Protein AF-A0A679FFQ9-F1 (afdb_monomer)

Secondary structure (DSSP, 8-state):
-----------------------PPEEEE-TTEEEEEE---GGGTT-GGGSPEEESSSSTTSPEEEE--SEEEEESS--EETTEEEEEETTTTEEEEEEGGGEEE-----SS-PPPEE--EEEETTS-EEE-PPEEP---

Foldseek 3Di:
DDDDDDDDPDDPPPPPPPPDPDDWAFDFFDPQWFKWFQDQPPVCPVPPVSFFWKFADLDPPGDTPGGDDRIWTFGPPFDDDNQWTWTQDDFQRRIIITGPVRTHHQFDPDVVDDQTWTFTFTQIPVRTIDTHDTDRDDDD

Structure (mmCIF, N/CA/C/O backbone):
data_AF-A0A679FFQ9-F1
#
_entry.id   AF-A0A679FFQ9-F1
#
loop_
_atom_site.group_PDB
_atom_site.id
_atom_site.type_symbol
_atom_site.label_atom_id
_atom_site.label_alt_id
_atom_site.label_comp_id
_atom_site.label_asym_id
_atom_site.label_entity_id
_atom_site.label_seq_id
_atom_site.pdbx_PDB_ins_code
_atom_site.Cartn_x
_atom_site.Cartn_y
_atom_site.Cartn_z
_atom_site.occupancy
_atom_site.B_iso_or_equiv
_atom_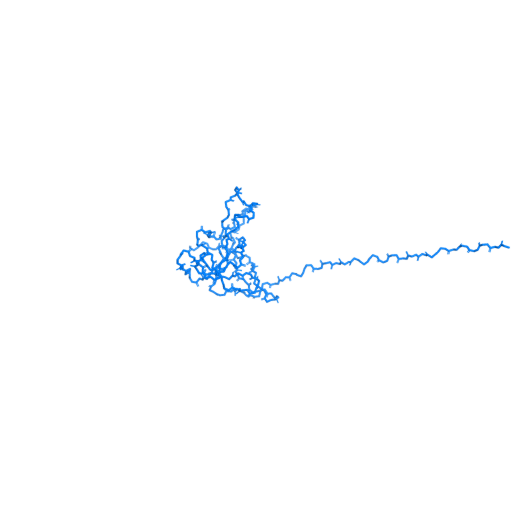site.auth_seq_id
_atom_site.auth_comp_id
_atom_site.auth_asym_id
_atom_site.auth_atom_id
_atom_site.pdbx_PDB_model_num
ATOM 1 N N . MET A 1 1 ? 11.422 46.048 -67.022 1.00 43.97 1 MET A N 1
ATOM 2 C CA . MET A 1 1 ? 10.705 45.068 -66.178 1.00 43.97 1 MET A CA 1
ATOM 3 C C . MET A 1 1 ? 11.597 43.850 -66.020 1.00 43.97 1 MET A C 1
ATOM 5 O O . MET A 1 1 ? 11.707 43.078 -66.959 1.00 43.97 1 MET A O 1
ATOM 9 N N . ILE A 1 2 ? 12.302 43.731 -64.894 1.00 39.78 2 ILE A N 1
ATOM 10 C CA . ILE A 1 2 ? 13.133 42.565 -64.562 1.00 39.78 2 ILE A CA 1
ATOM 11 C C . ILE A 1 2 ? 12.659 42.108 -63.185 1.00 39.78 2 ILE A C 1
ATOM 13 O O . ILE A 1 2 ? 12.770 42.851 -62.213 1.00 39.78 2 ILE A O 1
ATOM 17 N N . SER A 1 3 ? 12.034 40.933 -63.147 1.00 50.84 3 SER A N 1
ATOM 18 C CA . SER A 1 3 ? 11.466 40.327 -61.946 1.00 50.84 3 SER A CA 1
ATOM 19 C C . SER A 1 3 ? 12.552 39.509 -61.251 1.00 50.84 3 SER A C 1
ATOM 21 O O . SER A 1 3 ? 12.987 38.489 -61.781 1.00 50.84 3 SER A O 1
ATOM 23 N N . LEU A 1 4 ? 13.010 39.970 -60.087 1.00 49.66 4 LEU A N 1
ATOM 24 C CA . LEU A 1 4 ? 13.920 39.237 -59.208 1.00 49.66 4 LEU A CA 1
ATOM 25 C C . LEU A 1 4 ? 13.081 38.404 -58.237 1.00 49.66 4 LEU A C 1
ATOM 27 O O . LEU A 1 4 ? 12.444 38.946 -57.339 1.00 49.66 4 LEU A O 1
ATOM 31 N N . ILE A 1 5 ? 13.080 37.088 -58.420 1.00 60.50 5 ILE A N 1
ATOM 32 C CA . ILE A 1 5 ? 12.575 36.131 -57.435 1.00 60.50 5 ILE A CA 1
ATOM 33 C C . ILE A 1 5 ? 13.790 35.323 -56.997 1.00 60.50 5 ILE A C 1
ATOM 35 O O . ILE A 1 5 ? 14.409 34.668 -57.831 1.00 60.50 5 ILE A O 1
ATOM 39 N N . ASN A 1 6 ? 14.140 35.365 -55.712 1.00 46.22 6 ASN A N 1
ATOM 40 C CA . ASN A 1 6 ? 14.974 34.320 -55.135 1.00 46.22 6 ASN A CA 1
ATOM 41 C C . ASN A 1 6 ? 14.516 33.962 -53.714 1.00 46.22 6 ASN A C 1
ATOM 43 O O . ASN A 1 6 ? 14.081 34.840 -52.966 1.00 46.22 6 ASN A O 1
ATOM 47 N N . PRO A 1 7 ? 14.542 32.662 -53.381 1.00 56.28 7 PRO A N 1
ATOM 48 C CA . PRO A 1 7 ? 13.718 32.067 -52.345 1.00 56.28 7 PRO A CA 1
ATOM 49 C C . PRO A 1 7 ? 14.363 32.200 -50.966 1.00 56.28 7 PRO A C 1
ATOM 51 O O . PRO A 1 7 ? 15.548 31.927 -50.776 1.00 56.28 7 PRO A O 1
ATOM 54 N N . ILE A 1 8 ? 13.553 32.574 -49.979 1.00 59.03 8 ILE A N 1
ATOM 55 C CA . ILE A 1 8 ? 13.931 32.516 -48.569 1.00 59.03 8 ILE A CA 1
ATOM 56 C C . ILE A 1 8 ? 13.913 31.038 -48.157 1.00 59.03 8 ILE A C 1
ATOM 58 O O . ILE A 1 8 ? 12.853 30.429 -48.028 1.00 59.03 8 ILE A O 1
ATOM 62 N N . LEU A 1 9 ? 15.100 30.457 -47.975 1.00 55.25 9 LEU A N 1
ATOM 63 C CA . LEU A 1 9 ? 15.299 29.161 -47.325 1.00 55.25 9 LEU A CA 1
ATOM 64 C C . LEU A 1 9 ? 14.892 29.278 -45.849 1.00 55.25 9 LEU A C 1
ATOM 66 O O . LEU A 1 9 ? 15.657 29.755 -45.013 1.00 55.25 9 LEU A O 1
ATOM 70 N N . ALA A 1 10 ? 13.674 28.849 -45.522 1.00 58.81 10 ALA A N 1
ATOM 71 C CA . ALA A 1 10 ? 13.243 28.668 -44.143 1.00 58.81 10 ALA A CA 1
ATOM 72 C C . ALA A 1 10 ? 13.849 27.365 -43.595 1.00 58.81 10 ALA A C 1
ATOM 74 O O . ALA A 1 10 ? 13.359 26.271 -43.868 1.00 58.81 10 ALA A O 1
ATOM 75 N N . ALA A 1 11 ? 14.941 27.474 -42.838 1.00 60.94 11 ALA A N 1
ATOM 76 C CA . ALA A 1 11 ? 15.505 26.358 -42.088 1.00 60.94 11 ALA A CA 1
ATOM 77 C C . ALA A 1 11 ? 14.607 26.055 -40.877 1.00 60.94 11 ALA A C 1
ATOM 79 O O . ALA A 1 11 ? 14.688 26.711 -39.839 1.00 60.94 11 ALA A O 1
ATOM 80 N N . SER A 1 12 ? 13.718 25.071 -41.012 1.00 62.34 12 SER A N 1
ATOM 81 C CA . SER A 1 12 ? 12.935 24.548 -39.894 1.00 62.34 12 SER A CA 1
ATOM 82 C C . SER A 1 12 ? 13.850 23.768 -38.945 1.00 62.34 12 SER A C 1
ATOM 84 O O . SER A 1 12 ? 14.195 22.615 -39.198 1.00 62.34 12 SER A O 1
ATOM 86 N N . PHE A 1 13 ? 14.253 24.401 -37.842 1.00 61.47 13 PHE A N 1
ATOM 87 C CA . PHE A 1 13 ? 14.900 23.728 -36.718 1.00 61.47 13 PHE A CA 1
ATOM 88 C C . PHE A 1 13 ? 13.891 22.785 -36.044 1.00 61.47 13 PHE A C 1
ATOM 90 O O . PHE A 1 13 ? 13.029 23.212 -35.277 1.00 61.47 13 PHE A O 1
ATOM 97 N N . LEU A 1 14 ? 14.000 21.488 -36.336 1.00 58.09 14 LEU A N 1
ATOM 98 C CA . LEU A 1 14 ? 13.367 20.427 -35.555 1.00 58.09 14 LEU A CA 1
ATOM 99 C C . LEU A 1 14 ? 14.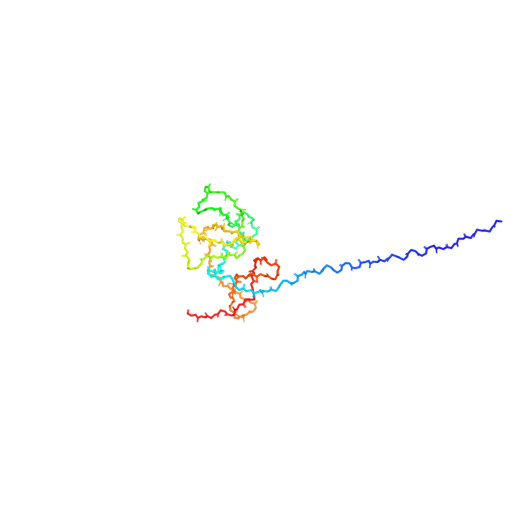077 20.345 -34.199 1.00 58.09 14 LEU A C 1
ATOM 101 O O . LEU A 1 14 ? 15.114 19.700 -34.059 1.00 58.09 14 LEU A O 1
ATOM 105 N N . VAL A 1 15 ? 13.529 21.024 -33.192 1.00 65.06 15 VAL A N 1
ATOM 106 C CA . VAL A 1 15 ? 13.923 20.816 -31.796 1.00 65.06 15 VAL A CA 1
ATOM 107 C C . VAL A 1 15 ? 13.440 19.422 -31.394 1.00 65.06 15 VAL A C 1
ATOM 109 O O . VAL A 1 15 ? 12.267 19.232 -31.076 1.00 65.06 15 VAL A O 1
ATOM 112 N N . LEU A 1 16 ? 14.335 18.429 -31.423 1.00 58.34 16 LEU A N 1
ATOM 113 C CA . LEU A 1 16 ? 14.114 17.162 -30.729 1.00 58.34 16 LEU A CA 1
ATOM 114 C C . LEU A 1 16 ? 14.079 17.465 -29.226 1.00 58.34 16 LEU A C 1
ATOM 116 O O . LEU A 1 16 ? 15.120 17.579 -28.580 1.00 58.34 16 LEU A O 1
ATOM 120 N N . GLN A 1 17 ? 12.881 17.598 -28.657 1.00 59.53 17 GLN A N 1
ATOM 121 C CA . GLN A 1 17 ? 12.725 17.486 -27.214 1.00 59.53 17 GLN A CA 1
ATOM 122 C C . GLN A 1 17 ? 12.977 16.026 -26.835 1.00 59.53 17 GLN A C 1
ATOM 124 O O . GLN A 1 17 ? 12.103 15.170 -26.955 1.00 59.53 17 GLN A O 1
ATOM 129 N N . ALA A 1 18 ? 14.198 15.735 -26.392 1.00 57.22 18 ALA A N 1
ATOM 130 C CA . ALA A 1 18 ? 14.477 14.524 -25.644 1.00 57.22 18 ALA A CA 1
ATOM 131 C C . ALA A 1 18 ? 13.716 14.621 -24.313 1.00 57.22 18 ALA A C 1
ATOM 133 O O . ALA A 1 18 ? 14.174 15.255 -23.363 1.00 57.22 18 ALA A O 1
ATOM 134 N N . GLY A 1 19 ? 12.519 14.038 -24.263 1.00 48.44 19 GLY A N 1
ATOM 135 C CA . GLY A 1 19 ? 11.789 13.822 -23.021 1.00 48.44 19 GLY A CA 1
ATOM 136 C C . GLY A 1 19 ? 12.577 12.853 -22.146 1.00 48.44 19 GLY A C 1
ATOM 137 O O . GLY A 1 19 ? 12.445 11.640 -22.282 1.00 48.44 19 GLY A O 1
ATOM 138 N N . GLY A 1 20 ? 13.440 13.382 -21.282 1.00 47.22 20 GLY A N 1
ATOM 139 C CA . GLY A 1 20 ? 14.131 12.594 -20.274 1.00 47.22 20 GLY A CA 1
ATOM 140 C C . GLY A 1 20 ? 13.128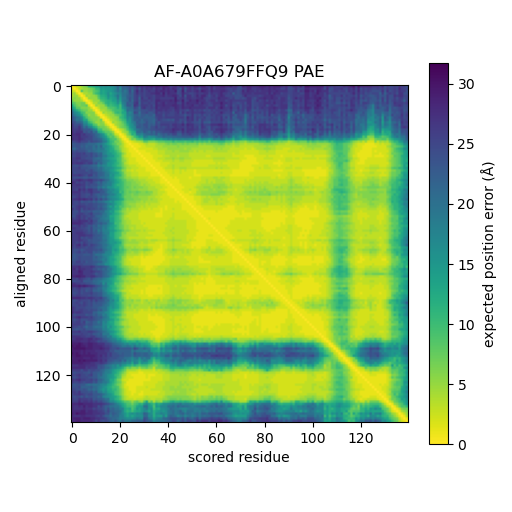 12.150 -19.219 1.00 47.22 20 GLY A C 1
ATOM 141 O O . GLY A 1 20 ? 12.756 12.939 -18.353 1.00 47.22 20 GLY A O 1
ATOM 142 N N . ALA A 1 21 ? 12.689 10.894 -19.278 1.00 54.62 21 ALA A N 1
ATOM 143 C CA . ALA A 1 21 ? 12.094 10.250 -18.117 1.00 54.62 21 ALA A CA 1
ATOM 144 C C . ALA A 1 21 ? 13.147 10.287 -16.999 1.00 54.62 21 ALA A C 1
ATOM 146 O O . ALA A 1 21 ? 14.178 9.621 -17.090 1.00 54.62 21 ALA A O 1
ATOM 147 N N . GLY A 1 22 ? 12.940 11.137 -15.993 1.00 62.62 22 GLY A N 1
ATOM 148 C CA . GLY A 1 22 ? 13.843 11.229 -14.853 1.00 62.62 22 GLY A CA 1
ATOM 149 C C . GLY A 1 22 ? 13.864 9.892 -14.122 1.00 62.62 22 GLY A C 1
ATOM 150 O O . GLY A 1 22 ? 12.892 9.532 -13.464 1.00 62.62 22 GLY A O 1
ATOM 151 N N . SER A 1 23 ? 14.951 9.136 -14.255 1.00 72.50 23 SER A N 1
ATOM 152 C CA . SER A 1 23 ? 15.159 7.928 -13.461 1.00 72.50 23 SER A CA 1
ATOM 153 C C . SER A 1 23 ? 15.413 8.330 -12.011 1.00 72.50 23 SER A C 1
ATOM 155 O O . SER A 1 23 ? 16.436 8.938 -11.698 1.00 72.50 23 SER A O 1
ATOM 157 N N . PHE A 1 24 ? 14.484 7.998 -11.117 1.00 84.31 24 PHE A N 1
ATOM 158 C CA . PHE A 1 24 ? 14.667 8.179 -9.679 1.00 84.31 24 PHE A CA 1
ATOM 159 C C . PHE A 1 24 ? 15.432 6.994 -9.093 1.00 84.31 24 PHE A C 1
ATOM 161 O O . PHE A 1 24 ? 15.189 5.844 -9.459 1.00 84.31 24 PHE A O 1
ATOM 168 N N . THR A 1 25 ? 16.348 7.266 -8.167 1.00 89.56 25 THR A N 1
ATOM 169 C CA . THR A 1 25 ? 17.150 6.226 -7.519 1.00 89.56 25 THR A CA 1
ATOM 170 C C . THR A 1 25 ? 16.569 5.877 -6.148 1.00 89.56 25 THR A C 1
ATOM 172 O O . THR A 1 25 ? 16.102 6.770 -5.433 1.00 89.56 25 THR A O 1
ATOM 175 N N . PRO A 1 26 ? 16.576 4.592 -5.753 1.00 90.62 26 PRO A N 1
ATOM 176 C CA . PRO A 1 26 ? 16.229 4.196 -4.393 1.00 90.62 26 PRO A CA 1
ATOM 177 C C . PRO A 1 26 ? 17.210 4.825 -3.392 1.00 90.62 26 PRO A C 1
ATOM 179 O O . PRO A 1 26 ? 18.420 4.679 -3.558 1.00 90.62 26 PRO A O 1
ATOM 182 N N . VAL A 1 27 ? 16.709 5.506 -2.355 1.00 93.19 27 VAL A N 1
ATOM 183 C CA . VAL A 1 27 ? 17.551 6.116 -1.306 1.00 93.19 27 VAL A CA 1
ATOM 184 C C . VAL A 1 27 ? 17.635 5.208 -0.088 1.00 93.19 27 VAL A C 1
ATOM 186 O O . VAL A 1 27 ? 18.730 4.883 0.362 1.00 93.19 27 VAL A O 1
ATOM 189 N N . ARG A 1 28 ? 16.486 4.801 0.465 1.00 93.50 28 ARG A N 1
ATOM 190 C CA . ARG A 1 28 ? 16.437 3.923 1.645 1.00 93.50 28 ARG A CA 1
ATOM 191 C C . ARG A 1 28 ? 15.101 3.189 1.790 1.00 93.50 28 ARG A C 1
ATOM 193 O O . ARG A 1 28 ? 14.066 3.785 1.478 1.00 93.50 28 ARG A O 1
ATOM 200 N N . PRO A 1 29 ? 15.088 1.962 2.336 1.00 93.88 29 PRO A N 1
ATOM 201 C CA . PRO A 1 29 ? 13.855 1.296 2.736 1.00 93.88 29 PRO A CA 1
ATOM 202 C C . PRO A 1 29 ? 13.026 2.126 3.728 1.00 93.88 29 PRO A C 1
ATOM 204 O O . PRO A 1 29 ? 13.547 2.954 4.487 1.00 93.88 29 PRO A O 1
ATOM 207 N N . ILE A 1 30 ? 11.715 1.897 3.720 1.00 94.75 30 ILE A N 1
ATOM 208 C CA . ILE A 1 30 ? 10.790 2.449 4.708 1.00 94.75 30 ILE A CA 1
ATOM 209 C C . ILE A 1 30 ? 10.624 1.423 5.828 1.00 94.75 30 ILE A C 1
ATOM 211 O O . ILE A 1 30 ? 9.933 0.416 5.680 1.00 94.75 30 ILE A O 1
ATOM 215 N N . GLU A 1 31 ? 11.272 1.698 6.955 1.00 94.94 31 GLU A N 1
ATOM 216 C CA . GLU A 1 31 ? 11.282 0.815 8.120 1.00 94.94 31 GLU A CA 1
ATOM 217 C C . GLU A 1 31 ? 9.884 0.548 8.686 1.00 94.94 31 GLU A C 1
ATOM 219 O O . GLU A 1 31 ? 9.033 1.437 8.784 1.00 94.94 31 GLU A O 1
ATOM 224 N N . GLY A 1 32 ? 9.661 -0.698 9.106 1.00 95.25 32 GLY A N 1
ATOM 225 C CA . GLY A 1 32 ? 8.383 -1.133 9.667 1.00 95.25 32 GLY A CA 1
ATOM 226 C C . GLY A 1 32 ? 7.258 -1.249 8.639 1.00 95.25 32 GLY A C 1
ATOM 227 O O . GLY A 1 32 ? 6.096 -1.215 9.038 1.00 95.25 32 GLY A O 1
ATOM 228 N N . TYR A 1 33 ? 7.577 -1.375 7.348 1.00 95.31 33 TYR A N 1
ATOM 229 C CA . TYR A 1 33 ? 6.615 -1.681 6.292 1.00 95.31 33 TYR A CA 1
ATOM 230 C C . TYR A 1 33 ? 7.074 -2.869 5.449 1.00 95.31 33 TYR A C 1
ATOM 232 O O . TYR A 1 33 ? 8.265 -3.081 5.228 1.00 95.31 33 TYR A O 1
ATOM 240 N N . LYS A 1 34 ? 6.109 -3.645 4.956 1.00 92.94 34 LYS A N 1
ATOM 241 C CA . LYS A 1 34 ? 6.320 -4.735 4.001 1.00 92.94 34 LYS A CA 1
ATOM 242 C C . LYS A 1 34 ? 5.429 -4.556 2.788 1.00 92.94 34 LYS A C 1
ATOM 244 O O . LYS A 1 34 ? 4.329 -4.024 2.881 1.00 92.94 34 LYS A O 1
ATOM 249 N N . CYS A 1 35 ? 5.890 -5.042 1.646 1.00 91.12 35 CYS A N 1
ATOM 250 C CA . CYS A 1 35 ? 5.085 -5.049 0.439 1.00 91.12 35 CYS A CA 1
ATOM 251 C C . CYS A 1 35 ? 4.227 -6.316 0.382 1.00 91.12 35 CYS A C 1
ATOM 253 O O . CYS A 1 35 ? 4.746 -7.431 0.467 1.00 91.12 35 CYS A O 1
ATOM 255 N N . LEU A 1 36 ? 2.917 -6.148 0.220 1.00 92.75 36 LEU A N 1
ATOM 256 C CA . LEU A 1 36 ? 1.990 -7.230 -0.099 1.00 92.75 36 LEU A CA 1
ATOM 257 C C . LEU A 1 36 ? 1.387 -6.996 -1.482 1.00 92.75 36 LEU A C 1
ATOM 259 O O . LEU A 1 36 ? 1.226 -5.861 -1.932 1.00 92.75 36 LEU A O 1
ATOM 263 N N . ARG A 1 37 ? 1.081 -8.090 -2.179 1.00 92.19 37 ARG A N 1
ATOM 264 C CA . ARG A 1 37 ? 0.433 -8.035 -3.486 1.00 92.19 37 ARG A CA 1
ATOM 265 C C . ARG A 1 37 ? -1.057 -7.825 -3.283 1.00 92.19 37 ARG A C 1
ATOM 267 O O . ARG A 1 37 ? -1.685 -8.584 -2.546 1.00 92.19 37 ARG A O 1
ATOM 274 N N . VAL A 1 38 ? -1.613 -6.854 -3.992 1.00 93.81 38 VAL A N 1
ATOM 275 C CA . VAL A 1 38 ? -3.058 -6.704 -4.114 1.00 93.81 38 VAL A CA 1
ATOM 276 C C . VAL A 1 38 ? -3.557 -7.738 -5.118 1.00 93.81 38 VAL A C 1
ATOM 278 O O . VAL A 1 38 ? -3.079 -7.829 -6.252 1.00 93.81 38 VAL A O 1
ATOM 281 N N . HIS A 1 39 ? -4.477 -8.581 -4.671 1.00 93.62 39 HIS A N 1
ATOM 282 C CA . HIS A 1 39 ? -5.065 -9.638 -5.466 1.00 93.62 39 HIS A CA 1
ATOM 283 C C . HIS A 1 39 ? -6.329 -9.137 -6.154 1.00 93.62 39 HIS A C 1
ATOM 285 O O . HIS A 1 39 ? -7.332 -8.849 -5.507 1.00 93.62 39 HIS A O 1
ATOM 291 N N . ILE A 1 40 ? -6.266 -9.093 -7.480 1.00 91.56 40 ILE A N 1
ATOM 292 C CA . ILE A 1 40 ? -7.423 -8.952 -8.357 1.00 91.56 40 ILE A CA 1
ATOM 293 C C . ILE A 1 40 ? -7.571 -10.301 -9.073 1.00 91.56 40 ILE A C 1
ATOM 295 O O . ILE A 1 40 ? -6.557 -10.808 -9.573 1.00 91.56 40 ILE A O 1
ATOM 299 N N . PRO A 1 41 ? -8.769 -10.911 -9.095 1.00 89.75 41 PRO A N 1
ATOM 300 C CA . PRO A 1 41 ? -9.007 -12.127 -9.865 1.00 89.75 41 PRO A CA 1
ATOM 301 C C . PRO A 1 41 ? -8.629 -11.925 -11.338 1.00 89.75 41 PRO A C 1
ATOM 303 O O . PRO A 1 41 ? -8.851 -10.845 -11.888 1.00 89.75 41 PRO A O 1
ATOM 306 N N . GLU A 1 42 ? -8.034 -12.935 -11.976 1.00 88.56 42 GLU A N 1
ATOM 307 C CA . GLU A 1 42 ? -7.481 -12.800 -13.335 1.00 88.56 42 GLU A CA 1
ATOM 308 C C . GLU A 1 42 ? -8.574 -12.424 -14.342 1.00 88.56 42 GLU A C 1
ATOM 310 O O . GLU A 1 42 ? -8.371 -11.559 -15.190 1.00 88.56 42 GLU A O 1
ATOM 315 N N . GLU A 1 43 ? -9.767 -12.993 -14.180 1.00 94.00 43 GLU A N 1
ATOM 316 C CA . GLU A 1 43 ? -10.960 -12.704 -14.972 1.00 94.00 43 GLU A CA 1
ATOM 317 C C . GLU A 1 43 ? -11.431 -11.244 -14.859 1.00 94.00 43 GLU A C 1
ATOM 319 O O . GLU A 1 43 ? -12.163 -10.767 -15.723 1.00 94.00 43 GLU A O 1
ATOM 324 N N . ARG A 1 44 ? -10.978 -10.513 -13.832 1.00 92.81 44 ARG A N 1
ATOM 325 C CA . ARG A 1 44 ? -11.292 -9.097 -13.598 1.00 92.81 44 ARG A CA 1
ATOM 326 C C . ARG A 1 44 ? -10.071 -8.179 -13.643 1.00 92.81 44 ARG A C 1
ATOM 328 O O . ARG A 1 44 ? -10.175 -7.012 -13.285 1.00 92.81 44 ARG A O 1
ATOM 335 N N . ARG A 1 45 ? -8.904 -8.644 -14.103 1.00 87.50 45 ARG A N 1
ATOM 336 C CA . ARG A 1 45 ? -7.662 -7.839 -14.080 1.00 87.50 45 ARG A CA 1
ATOM 337 C C . ARG A 1 45 ? -7.726 -6.533 -14.882 1.00 87.50 45 ARG A C 1
ATOM 339 O O . ARG A 1 45 ? -6.904 -5.649 -14.664 1.00 87.50 45 ARG A O 1
ATOM 346 N N . PHE A 1 46 ? -8.642 -6.453 -15.848 1.00 89.50 46 PHE A N 1
ATOM 347 C CA . PHE A 1 46 ? -8.867 -5.282 -16.700 1.00 89.50 46 PHE A CA 1
ATOM 348 C C . PHE A 1 46 ? -10.141 -4.515 -16.331 1.00 89.50 46 PHE A C 1
ATOM 350 O O . PHE A 1 46 ? -10.450 -3.525 -16.985 1.00 89.50 46 PHE A O 1
ATOM 357 N N . ASP A 1 47 ? -10.872 -4.965 -15.310 1.00 92.88 47 ASP A N 1
ATOM 358 C CA . ASP A 1 47 ? -12.057 -4.294 -14.788 1.00 92.88 47 ASP A CA 1
ATOM 359 C C . ASP A 1 47 ? -11.623 -3.246 -13.748 1.00 92.88 47 ASP A C 1
ATOM 361 O O . ASP A 1 47 ? -11.159 -3.617 -12.664 1.00 92.88 47 ASP A O 1
ATOM 365 N N . PRO A 1 48 ? -11.771 -1.938 -14.031 1.00 89.56 48 PRO A N 1
ATOM 366 C CA . PRO A 1 48 ? -11.385 -0.891 -13.089 1.00 89.56 48 PRO A CA 1
ATOM 367 C C . PRO A 1 48 ? -12.155 -0.963 -11.764 1.00 89.56 48 PRO A C 1
ATOM 369 O O . PRO A 1 48 ? -11.634 -0.536 -10.738 1.00 89.56 48 PRO A O 1
ATOM 372 N N . SER A 1 49 ? -13.369 -1.527 -11.765 1.00 93.19 49 SER A N 1
ATOM 373 C CA . SER A 1 49 ? -14.186 -1.686 -10.556 1.00 93.19 49 SER A CA 1
ATOM 374 C C . SER A 1 49 ? -13.718 -2.832 -9.654 1.00 93.19 49 SER A C 1
ATOM 376 O O . SER A 1 49 ? -14.100 -2.905 -8.488 1.00 93.19 49 SER A O 1
ATOM 378 N N . ALA A 1 50 ? -12.864 -3.723 -10.165 1.00 93.75 50 ALA A N 1
ATOM 379 C CA . ALA A 1 50 ? -12.285 -4.812 -9.391 1.00 93.75 50 ALA A CA 1
ATOM 380 C C . ALA A 1 50 ? -11.042 -4.389 -8.595 1.00 93.75 50 ALA A C 1
ATOM 382 O O . ALA A 1 50 ? -10.528 -5.187 -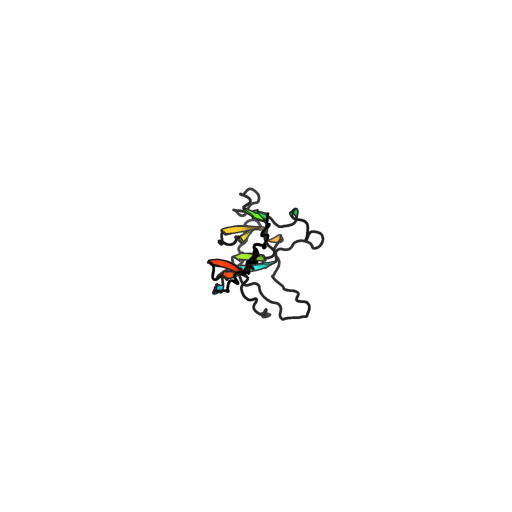7.807 1.00 93.75 50 ALA A O 1
ATOM 383 N N . VAL A 1 51 ? -10.554 -3.159 -8.794 1.00 94.75 51 VAL A N 1
ATOM 384 C CA . VAL A 1 51 ? -9.425 -2.615 -8.042 1.00 94.75 51 VAL A CA 1
ATOM 385 C C . VAL A 1 51 ? -9.883 -2.311 -6.610 1.00 94.75 51 VAL A C 1
ATOM 387 O O . VAL A 1 51 ? -10.816 -1.530 -6.429 1.00 94.75 51 VAL A O 1
ATOM 390 N N . PRO A 1 52 ? -9.249 -2.893 -5.577 1.00 96.88 52 PRO A N 1
ATOM 391 C CA . PRO A 1 52 ? -9.679 -2.680 -4.201 1.00 96.88 52 PRO A CA 1
ATOM 392 C C . PRO A 1 52 ? -9.663 -1.213 -3.769 1.00 96.88 52 PRO A C 1
ATOM 394 O O . PRO A 1 52 ? -8.786 -0.432 -4.148 1.00 96.88 52 PRO A O 1
ATOM 397 N N . LEU A 1 53 ? -10.640 -0.857 -2.940 1.00 97.75 53 LEU A N 1
ATOM 398 C CA . LEU A 1 53 ? -10.805 0.483 -2.390 1.00 97.75 53 LEU A CA 1
ATOM 399 C C . LEU A 1 53 ? -9.852 0.725 -1.215 1.00 97.75 53 LEU A C 1
ATOM 401 O O . LEU A 1 53 ? -9.505 -0.189 -0.466 1.00 97.75 53 LEU A O 1
ATOM 405 N N . VAL A 1 54 ? -9.449 1.983 -1.055 1.00 98.25 54 VAL A N 1
ATOM 406 C CA . VAL A 1 54 ? -8.580 2.459 0.022 1.00 98.25 54 VAL A CA 1
ATOM 407 C C . VAL A 1 54 ? -9.307 3.541 0.808 1.00 98.25 54 VAL A C 1
ATOM 409 O O . VAL A 1 54 ? -9.801 4.515 0.239 1.00 98.25 54 VAL A O 1
ATOM 412 N N . PHE A 1 55 ? -9.331 3.392 2.124 1.00 98.62 55 PHE A N 1
ATOM 413 C CA . PHE A 1 55 ? -10.155 4.161 3.048 1.00 98.62 55 PHE A CA 1
ATOM 414 C C . PHE A 1 55 ? -9.307 4.975 4.031 1.00 98.62 55 PHE A C 1
ATOM 416 O O . PHE A 1 55 ? -8.156 4.642 4.316 1.00 98.62 55 PH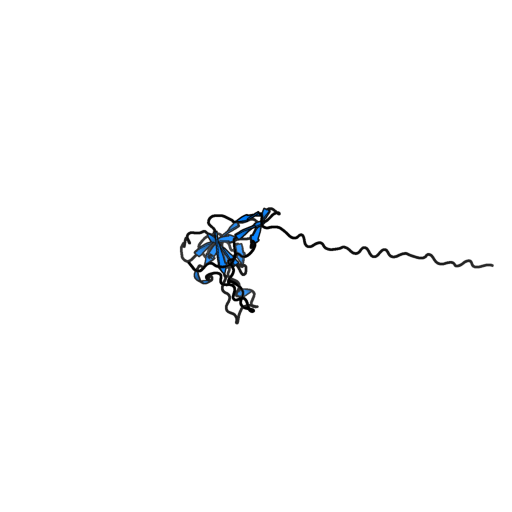E A O 1
ATOM 423 N N . ALA A 1 56 ? -9.871 6.057 4.567 1.00 98.38 56 ALA A N 1
ATOM 424 C CA . ALA A 1 56 ? -9.189 6.920 5.536 1.00 98.38 56 ALA A CA 1
ATOM 425 C C . ALA A 1 56 ? -9.150 6.346 6.963 1.00 98.38 56 ALA A C 1
ATOM 427 O O . ALA A 1 56 ? -8.283 6.727 7.752 1.00 98.38 56 ALA A O 1
ATOM 428 N N . ALA A 1 57 ? -10.056 5.425 7.291 1.00 98.50 57 ALA A N 1
ATOM 429 C CA . ALA A 1 57 ? -10.134 4.715 8.568 1.00 98.50 57 ALA A CA 1
ATOM 430 C C . ALA A 1 57 ? -10.465 3.222 8.317 1.00 98.50 57 ALA A C 1
ATOM 432 O O . ALA A 1 57 ? -10.850 2.893 7.192 1.00 98.50 57 ALA A O 1
ATOM 433 N N . PRO A 1 58 ? -10.334 2.315 9.309 1.00 98.38 58 PRO A N 1
ATOM 434 C CA . PRO A 1 58 ? -10.600 0.878 9.147 1.00 98.38 58 PRO A CA 1
ATOM 435 C C . PRO A 1 58 ? -12.106 0.564 9.105 1.00 98.38 58 PRO A C 1
ATOM 437 O O . PRO A 1 58 ? -12.639 -0.178 9.920 1.00 98.38 58 PRO A O 1
ATOM 440 N N . THR A 1 59 ? -12.830 1.209 8.196 1.00 98.31 59 THR A N 1
ATOM 441 C CA . THR A 1 59 ? -14.264 1.011 7.991 1.00 98.31 59 THR A CA 1
ATOM 442 C C . THR A 1 59 ? -14.671 1.531 6.617 1.00 98.31 59 THR A C 1
ATOM 444 O O . THR A 1 59 ? -14.225 2.603 6.188 1.00 98.31 59 THR A O 1
ATOM 447 N N . GLU A 1 60 ? -15.569 0.806 5.949 1.00 97.94 60 GLU A N 1
ATOM 448 C CA . GLU A 1 60 ? -16.149 1.204 4.659 1.00 97.94 60 GLU A CA 1
ATOM 449 C C . GLU A 1 60 ? -16.998 2.481 4.763 1.00 97.94 60 GLU A C 1
ATOM 451 O O . GLU A 1 60 ? -17.176 3.187 3.775 1.00 97.94 60 GLU A O 1
ATOM 456 N N . ALA A 1 61 ? -17.482 2.823 5.964 1.00 98.19 61 ALA A N 1
ATOM 457 C CA . ALA A 1 61 ? -18.226 4.060 6.208 1.00 98.19 61 ALA A CA 1
ATOM 458 C C . ALA A 1 61 ? -17.329 5.313 6.224 1.00 98.19 61 ALA A C 1
ATOM 460 O O . ALA A 1 61 ? -17.827 6.439 6.276 1.00 98.19 61 ALA A O 1
ATOM 461 N N . SER A 1 62 ? -16.004 5.141 6.230 1.00 98.38 62 SER A N 1
ATOM 462 C CA . SER A 1 62 ? -15.068 6.261 6.228 1.00 98.38 62 SER A CA 1
ATOM 463 C C . SER A 1 62 ? -14.873 6.844 4.829 1.00 98.38 62 SER A C 1
ATOM 465 O O . SER A 1 62 ? -15.311 6.301 3.817 1.00 98.38 62 SER A O 1
ATOM 467 N N . LYS A 1 63 ? -14.183 7.986 4.760 1.00 98.00 63 LYS A N 1
ATOM 468 C CA . LYS A 1 63 ? -13.862 8.628 3.486 1.00 98.00 63 LYS A CA 1
ATOM 469 C C . LYS A 1 63 ? -13.064 7.673 2.589 1.00 98.00 63 LYS A C 1
ATOM 471 O O . LYS A 1 63 ? -11.974 7.238 2.963 1.00 98.00 63 LYS A O 1
ATOM 476 N N . LEU A 1 64 ? -13.561 7.459 1.371 1.00 97.88 64 LEU A N 1
ATOM 477 C CA . LEU A 1 64 ? -12.802 6.832 0.294 1.00 97.88 64 LEU A CA 1
ATOM 478 C C . LEU A 1 64 ? -11.633 7.744 -0.109 1.00 97.88 64 LEU A C 1
ATOM 480 O O . LEU A 1 64 ? -11.833 8.892 -0.511 1.00 97.88 64 LEU A O 1
ATOM 484 N N . ILE A 1 65 ? -10.410 7.235 0.017 1.00 96.44 65 ILE A N 1
ATOM 485 C CA . ILE A 1 65 ? -9.184 7.912 -0.422 1.00 96.44 65 ILE A CA 1
ATOM 486 C C . ILE A 1 65 ? -8.943 7.653 -1.910 1.00 96.44 65 ILE A C 1
ATOM 488 O O . ILE A 1 65 ? -8.558 8.568 -2.636 1.00 96.44 65 ILE A O 1
ATOM 492 N N . GLY A 1 66 ? -9.179 6.424 -2.371 1.00 96.12 66 GLY A N 1
ATOM 493 C CA . GLY A 1 66 ? -8.959 6.046 -3.762 1.00 96.12 66 GLY A CA 1
ATOM 494 C C . GLY A 1 66 ? -8.963 4.537 -3.966 1.00 96.12 66 GLY A C 1
ATOM 495 O O . GLY A 1 66 ? -9.610 3.803 -3.226 1.00 96.12 66 GLY A O 1
ATOM 496 N N . HIS A 1 67 ? -8.217 4.087 -4.971 1.00 96.12 67 HIS A N 1
ATOM 497 C CA . HIS A 1 67 ? -8.062 2.676 -5.317 1.00 96.12 67 HIS A CA 1
ATOM 498 C C . HIS A 1 67 ? -6.612 2.237 -5.075 1.00 96.12 67 HIS A C 1
ATOM 500 O O . HIS A 1 67 ? -5.676 3.041 -5.151 1.00 96.12 67 HIS A O 1
ATOM 506 N N . SER A 1 68 ? -6.407 0.966 -4.751 1.00 94.00 68 SER A N 1
ATOM 507 C CA . SER A 1 68 ? -5.080 0.404 -4.505 1.00 94.00 68 SER A CA 1
ATOM 508 C C . SER A 1 68 ? -4.313 0.143 -5.804 1.00 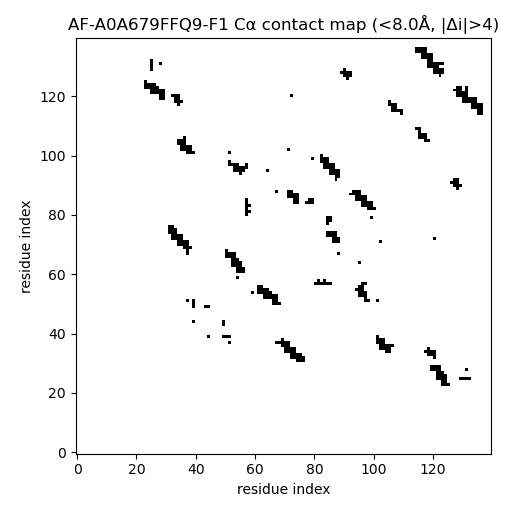94.00 68 SER A C 1
ATOM 510 O O . SER A 1 68 ? -4.909 -0.201 -6.820 1.00 94.00 68 SER A O 1
ATOM 512 N N . GLY A 1 69 ? -2.982 0.226 -5.764 1.00 89.50 69 GLY A N 1
ATOM 513 C CA . GLY A 1 69 ? -2.132 -0.260 -6.855 1.00 89.50 69 GLY A CA 1
ATOM 514 C C . GLY A 1 69 ? -1.971 -1.786 -6.849 1.00 89.50 69 GLY A C 1
ATOM 515 O O . GLY A 1 69 ? -2.624 -2.502 -6.098 1.00 89.50 69 GLY A O 1
ATOM 516 N N . VAL A 1 70 ? -1.035 -2.301 -7.654 1.00 88.88 70 VAL A N 1
ATOM 517 C CA . VAL A 1 70 ? -0.668 -3.738 -7.671 1.00 88.88 70 VAL A CA 1
ATOM 518 C C . VAL A 1 70 ? 0.009 -4.175 -6.360 1.00 88.88 70 VAL A C 1
ATOM 520 O O . VAL A 1 70 ? -0.047 -5.343 -5.966 1.00 88.88 70 VAL A O 1
ATOM 523 N N . ALA A 1 71 ? 0.658 -3.228 -5.688 1.00 91.50 71 ALA A N 1
ATOM 524 C CA . ALA A 1 71 ? 1.342 -3.395 -4.417 1.00 91.50 71 ALA A CA 1
ATOM 525 C C . ALA A 1 71 ? 0.681 -2.529 -3.341 1.00 91.50 71 ALA A C 1
ATOM 527 O O . ALA A 1 71 ? 0.271 -1.402 -3.616 1.00 91.50 71 ALA A O 1
ATOM 528 N N . ALA A 1 72 ? 0.648 -3.040 -2.114 1.00 95.00 72 ALA A N 1
ATOM 529 C CA . ALA A 1 72 ? 0.321 -2.280 -0.917 1.00 95.00 72 ALA A CA 1
ATOM 530 C C . ALA A 1 72 ? 1.523 -2.292 0.036 1.00 95.00 72 ALA A C 1
ATOM 532 O O . ALA A 1 72 ? 2.102 -3.350 0.297 1.00 95.00 72 ALA A O 1
ATOM 533 N N . PHE A 1 73 ? 1.897 -1.124 0.561 1.00 95.88 73 PHE A N 1
ATOM 534 C CA . PHE A 1 73 ? 2.960 -0.986 1.558 1.00 95.88 73 PHE A CA 1
ATOM 535 C C . PHE A 1 73 ? 2.339 -1.029 2.947 1.00 95.88 73 PHE A C 1
ATOM 537 O O . PHE A 1 73 ? 1.835 -0.031 3.448 1.00 95.88 73 PHE A O 1
ATOM 544 N N . VAL A 1 74 ? 2.330 -2.213 3.543 1.00 96.81 74 VAL A N 1
ATOM 545 C CA . VAL A 1 74 ? 1.569 -2.537 4.749 1.00 96.81 74 VAL A CA 1
ATOM 546 C C . VAL A 1 74 ? 2.438 -2.374 5.984 1.00 96.81 74 VAL A C 1
ATOM 548 O O . VAL A 1 74 ? 3.587 -2.827 5.991 1.00 96.81 74 VAL A O 1
ATOM 551 N N . LYS A 1 75 ? 1.901 -1.747 7.033 1.00 97.31 75 LYS A N 1
ATOM 552 C CA . LYS A 1 75 ? 2.588 -1.611 8.322 1.00 97.31 75 LYS A CA 1
ATOM 553 C C . LYS A 1 75 ? 2.929 -2.997 8.891 1.00 97.31 75 LYS A C 1
ATOM 555 O O . LYS A 1 75 ? 2.107 -3.911 8.846 1.00 97.31 75 LYS A O 1
ATOM 560 N N . TRP A 1 76 ? 4.146 -3.160 9.414 1.00 94.94 76 TRP A N 1
ATOM 561 C CA . TRP A 1 76 ? 4.647 -4.413 9.982 1.00 94.94 76 TRP A CA 1
ATOM 562 C C . TRP A 1 76 ? 5.155 -4.235 11.429 1.00 94.94 76 TRP A C 1
ATOM 564 O O . TRP A 1 76 ? 5.846 -3.245 11.692 1.00 94.94 76 TRP A O 1
ATOM 574 N N . PRO A 1 77 ? 4.888 -5.180 12.361 1.00 95.69 77 PRO A N 1
ATOM 575 C CA . PRO A 1 77 ? 4.082 -6.399 12.197 1.00 95.69 77 PRO A CA 1
ATOM 576 C C . PRO A 1 77 ? 2.641 -6.093 11.781 1.00 95.69 77 PRO A C 1
ATOM 578 O O . PRO A 1 77 ? 2.145 -5.002 12.049 1.00 95.69 77 PRO A O 1
ATOM 581 N N . LEU A 1 78 ? 2.021 -7.025 11.048 1.00 93.75 78 LEU A N 1
ATOM 582 C CA . LEU A 1 78 ? 0.683 -6.830 10.493 1.00 93.75 78 LEU A CA 1
ATOM 583 C C . LEU A 1 78 ? -0.298 -6.525 11.628 1.00 93.75 78 LEU A C 1
ATOM 585 O O . LEU A 1 78 ? -0.538 -7.385 12.473 1.00 93.75 78 LEU A O 1
ATOM 589 N N . ASN A 1 79 ? -0.844 -5.313 11.633 1.00 91.44 79 ASN A N 1
ATOM 590 C CA . ASN A 1 79 ? -1.868 -4.905 12.582 1.00 91.44 79 ASN A CA 1
ATOM 591 C C . ASN A 1 79 ? -3.214 -4.842 11.865 1.00 91.44 79 ASN A C 1
ATOM 593 O O . ASN A 1 79 ? -3.379 -4.063 10.924 1.00 91.44 79 ASN A O 1
ATOM 597 N N . GLU A 1 80 ? -4.144 -5.682 12.300 1.00 97.44 80 GLU A N 1
ATOM 598 C CA . GLU A 1 80 ? -5.489 -5.766 11.746 1.00 97.44 80 GLU A CA 1
ATOM 599 C C . GLU A 1 80 ? -6.487 -5.107 12.693 1.00 97.44 80 GLU A C 1
ATOM 601 O O . GLU A 1 80 ? -6.474 -5.365 13.896 1.00 97.44 80 GLU A O 1
ATOM 606 N N . VAL A 1 81 ? -7.356 -4.269 12.136 1.00 98.12 81 VAL A N 1
ATOM 607 C CA . VAL A 1 81 ? -8.445 -3.601 12.850 1.00 98.12 81 VAL A CA 1
ATOM 608 C C . VAL A 1 81 ? -9.703 -3.775 12.011 1.00 98.12 81 VAL A C 1
ATOM 610 O O . VAL A 1 81 ? -9.743 -3.308 10.876 1.00 98.12 81 VAL A O 1
ATOM 613 N N . ASP A 1 82 ? -10.694 -4.497 12.536 1.00 97.81 82 ASP A N 1
ATOM 614 C CA . ASP A 1 82 ? -11.993 -4.735 11.887 1.00 97.81 82 ASP A CA 1
ATOM 615 C C . ASP A 1 82 ? -11.902 -5.273 10.441 1.00 97.81 82 ASP A C 1
ATOM 617 O O . ASP A 1 82 ? -12.680 -4.903 9.565 1.00 97.81 82 ASP A O 1
ATOM 621 N N . GLY A 1 83 ? -10.921 -6.141 10.162 1.00 98.12 83 GLY A N 1
ATOM 622 C CA . GLY A 1 83 ? -10.690 -6.707 8.825 1.00 98.12 83 GLY A CA 1
ATOM 623 C C . GLY A 1 83 ? -9.891 -5.807 7.873 1.00 98.12 83 GLY A C 1
ATOM 624 O O . GLY A 1 83 ? -9.628 -6.193 6.730 1.00 98.12 83 GLY A O 1
ATOM 625 N N . PHE A 1 84 ? -9.457 -4.631 8.326 1.00 98.69 84 PHE A N 1
ATOM 626 C CA . PHE A 1 84 ? -8.583 -3.722 7.589 1.00 98.69 84 PHE A CA 1
ATOM 627 C C . PHE A 1 84 ? -7.154 -3.773 8.114 1.00 98.69 84 PHE A C 1
ATOM 629 O O . PHE A 1 84 ? -6.904 -4.077 9.279 1.00 98.69 84 PHE A O 1
ATOM 636 N N . VAL A 1 85 ? -6.202 -3.405 7.261 1.00 98.44 85 VAL A N 1
ATOM 637 C CA . VAL A 1 85 ? -4.803 -3.205 7.650 1.00 98.44 85 VAL A CA 1
ATOM 638 C C . VAL A 1 85 ? -4.324 -1.822 7.241 1.00 98.44 85 VAL A C 1
ATOM 640 O O . VAL A 1 85 ? -4.747 -1.277 6.217 1.00 98.44 85 VAL A O 1
ATOM 643 N N . GLU A 1 86 ? -3.426 -1.264 8.048 1.00 98.38 86 GLU A N 1
ATOM 644 C CA . GLU A 1 86 ? -2.812 0.032 7.779 1.00 98.38 86 GLU A CA 1
ATOM 645 C C . GLU A 1 86 ? -1.801 -0.077 6.633 1.00 98.38 86 GLU A C 1
ATOM 647 O O . GLU A 1 86 ? -0.923 -0.950 6.622 1.00 98.38 86 GLU A O 1
ATOM 652 N N . ILE A 1 87 ? -1.900 0.854 5.688 1.00 97.62 87 ILE A N 1
ATOM 653 C CA . ILE A 1 87 ? -0.976 0.995 4.571 1.00 97.62 87 ILE A CA 1
ATOM 654 C C . ILE A 1 87 ? -0.449 2.421 4.470 1.00 97.62 87 ILE A C 1
ATOM 656 O O . ILE A 1 87 ? -1.089 3.383 4.897 1.00 97.62 87 ILE A O 1
ATOM 660 N N . ILE A 1 88 ? 0.696 2.549 3.815 1.00 96.06 88 ILE A N 1
ATOM 661 C CA . ILE A 1 88 ? 1.090 3.789 3.169 1.00 96.06 88 ILE A CA 1
ATOM 662 C C . ILE A 1 88 ? 0.529 3.796 1.740 1.00 96.06 88 ILE A C 1
ATOM 664 O O . ILE A 1 88 ? 0.784 2.875 0.961 1.00 96.06 88 ILE A O 1
ATOM 668 N N . TRP A 1 89 ? -0.213 4.848 1.395 1.00 94.88 89 TRP A N 1
ATOM 669 C CA . TRP A 1 89 ? -0.830 5.049 0.089 1.00 94.88 89 TRP A CA 1
ATOM 670 C C . TRP A 1 89 ? -0.418 6.376 -0.557 1.00 94.88 89 TRP A C 1
ATOM 672 O O . TRP A 1 89 ? -0.258 7.403 0.108 1.00 94.88 89 TRP A O 1
ATOM 682 N N . GLY A 1 90 ? -0.297 6.347 -1.884 1.00 90.75 90 GLY A N 1
ATOM 683 C CA . GLY A 1 90 ? 0.097 7.493 -2.695 1.00 90.75 90 GLY A CA 1
ATOM 684 C C . GLY A 1 90 ? 1.568 7.879 -2.534 1.00 90.75 90 GLY A C 1
ATOM 685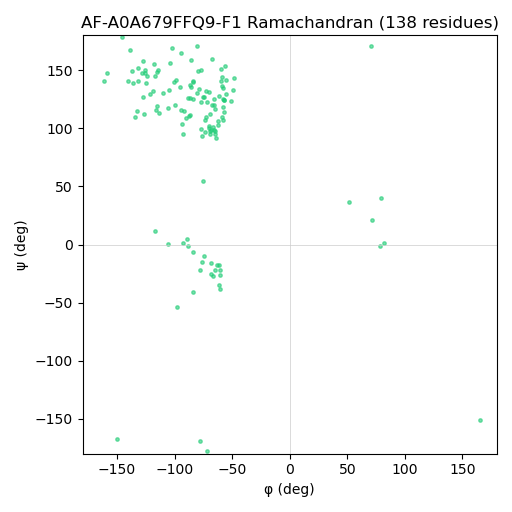 O O . GLY A 1 90 ? 2.285 7.406 -1.650 1.00 90.75 90 GLY A O 1
ATOM 686 N N . ASP A 1 91 ? 2.008 8.786 -3.396 1.00 87.69 91 ASP A N 1
ATOM 687 C CA . ASP A 1 91 ? 3.424 9.130 -3.534 1.00 87.69 91 ASP A CA 1
ATOM 688 C C . ASP A 1 91 ? 4.003 9.870 -2.320 1.00 87.69 91 ASP A C 1
ATOM 690 O O . ASP A 1 91 ? 5.199 9.788 -2.044 1.00 87.69 91 ASP A O 1
ATOM 694 N N . HIS A 1 92 ? 3.143 10.566 -1.571 1.00 87.12 92 HIS A N 1
ATOM 695 C CA . HIS A 1 92 ? 3.505 11.340 -0.379 1.00 87.12 92 HIS A CA 1
ATOM 696 C C . HIS A 1 92 ? 3.385 10.561 0.932 1.00 87.12 92 HIS A C 1
ATOM 698 O O . HIS A 1 92 ? 3.629 11.112 2.003 1.00 87.12 92 HIS A O 1
ATOM 704 N N . GLY A 1 93 ? 3.006 9.289 0.871 1.00 91.75 93 GLY A N 1
ATOM 705 C CA . GLY A 1 93 ? 3.019 8.440 2.047 1.00 91.75 93 GLY A CA 1
ATOM 706 C C . GLY A 1 93 ? 1.849 8.612 3.005 1.00 91.75 93 GLY A C 1
ATOM 707 O O . GLY A 1 93 ? 2.032 8.604 4.221 1.00 91.75 93 GLY A O 1
ATOM 708 N N . ILE A 1 94 ? 0.642 8.783 2.472 1.00 95.31 94 ILE A N 1
ATOM 709 C CA . ILE A 1 94 ? -0.556 8.998 3.279 1.00 95.31 94 ILE A CA 1
ATOM 710 C C . ILE A 1 94 ? -0.906 7.703 4.015 1.00 95.31 94 ILE A C 1
ATOM 712 O O . ILE A 1 94 ? -0.995 6.639 3.406 1.00 95.31 94 ILE A O 1
ATOM 716 N N . LYS A 1 95 ? -1.151 7.797 5.325 1.00 97.31 95 LYS A N 1
ATOM 717 C CA . LYS A 1 95 ? -1.701 6.681 6.100 1.00 97.31 95 LYS A CA 1
ATOM 718 C C . LYS A 1 95 ? -3.123 6.379 5.630 1.00 97.31 95 LYS A C 1
ATOM 720 O O . LYS A 1 95 ? -3.976 7.266 5.655 1.00 97.31 95 LYS A O 1
ATOM 725 N N . ALA A 1 96 ? -3.380 5.134 5.257 1.00 98.06 96 ALA A N 1
ATOM 726 C CA . ALA A 1 96 ? -4.676 4.683 4.774 1.00 98.06 96 ALA A CA 1
ATOM 727 C C . ALA A 1 96 ? -4.965 3.237 5.198 1.00 98.06 96 ALA A C 1
ATOM 729 O O . ALA A 1 96 ? -4.141 2.593 5.846 1.00 98.06 96 ALA A O 1
ATOM 730 N N . TRP A 1 97 ? -6.140 2.736 4.828 1.00 98.56 97 TRP A N 1
ATOM 731 C CA . TRP A 1 97 ? -6.633 1.417 5.205 1.00 98.56 97 TRP A CA 1
ATOM 732 C C . TRP A 1 97 ? -7.173 0.665 3.994 1.00 98.56 97 TRP A C 1
ATOM 734 O O . TRP A 1 97 ? -7.825 1.245 3.128 1.00 98.56 97 TRP A O 1
ATOM 744 N N . ILE A 1 98 ? -6.909 -0.635 3.937 1.00 98.44 98 ILE A N 1
ATOM 745 C CA . ILE A 1 98 ? -7.403 -1.546 2.898 1.00 98.44 98 ILE A CA 1
ATOM 746 C C . ILE A 1 98 ? -7.868 -2.842 3.559 1.00 98.44 98 ILE A C 1
ATOM 748 O O . ILE A 1 98 ? -7.306 -3.239 4.583 1.00 98.44 98 ILE A O 1
ATOM 752 N N . HIS A 1 99 ? -8.868 -3.515 2.990 1.00 98.31 99 HIS A N 1
ATOM 753 C CA . HIS A 1 99 ? -9.282 -4.832 3.477 1.00 98.31 99 HIS A CA 1
ATOM 754 C C . HIS A 1 99 ? -8.116 -5.819 3.427 1.00 98.31 99 HIS A C 1
ATOM 756 O O . HIS A 1 99 ? -7.418 -5.928 2.419 1.00 98.31 99 HIS A O 1
ATOM 762 N N . LYS A 1 100 ? -7.927 -6.594 4.492 1.00 98.00 100 LYS A N 1
ATOM 763 C CA . LYS A 1 100 ? -6.888 -7.625 4.561 1.00 98.00 100 LYS A CA 1
ATOM 764 C C . LYS A 1 100 ? -7.074 -8.708 3.497 1.00 98.00 100 LYS A C 1
ATOM 766 O O . LYS A 1 100 ? -6.094 -9.202 2.940 1.00 98.00 100 LYS A O 1
ATOM 771 N N . ASP A 1 101 ? -8.318 -9.048 3.176 1.00 97.38 101 ASP A N 1
ATOM 772 C CA . ASP A 1 101 ? -8.657 -10.181 2.306 1.00 97.38 101 ASP A CA 1
ATOM 773 C C . ASP A 1 101 ? -8.246 -9.997 0.846 1.00 97.38 101 ASP A C 1
ATOM 775 O O . ASP A 1 101 ? -8.141 -10.979 0.102 1.00 97.38 101 ASP A O 1
ATOM 779 N N . VAL A 1 102 ? -7.934 -8.767 0.435 1.00 96.88 102 VAL A N 1
ATOM 780 C CA . VAL A 1 102 ? -7.408 -8.477 -0.906 1.00 96.88 102 VAL A CA 1
ATOM 781 C C . VAL A 1 102 ? -5.883 -8.577 -0.966 1.00 96.88 102 VAL A C 1
ATOM 783 O O . VAL A 1 102 ? -5.301 -8.403 -2.031 1.00 96.88 102 VAL A O 1
ATOM 786 N N . LEU A 1 103 ? -5.209 -8.873 0.149 1.00 95.75 103 LEU A N 1
ATOM 787 C CA . LEU A 1 103 ? -3.753 -8.927 0.224 1.00 95.75 103 LEU A CA 1
ATOM 788 C C . LEU A 1 103 ? -3.235 -10.362 0.176 1.00 95.75 103 LEU A C 1
ATOM 790 O O . LEU A 1 103 ? -3.775 -11.286 0.787 1.00 95.75 103 LEU A O 1
ATOM 794 N N . ARG A 1 104 ? -2.141 -10.562 -0.554 1.00 92.94 104 ARG A N 1
ATOM 795 C CA . ARG A 1 104 ? -1.412 -11.831 -0.632 1.00 92.94 104 ARG A CA 1
ATOM 796 C C . ARG A 1 104 ? 0.080 -11.581 -0.424 1.00 92.94 104 ARG A C 1
ATOM 798 O O . ARG A 1 104 ? 0.566 -10.502 -0.775 1.00 92.94 104 ARG A O 1
ATOM 805 N N . PRO A 1 105 ? 0.836 -12.565 0.095 1.00 89.19 105 PRO A N 1
ATOM 806 C CA . PRO A 1 105 ? 2.291 -12.485 0.113 1.00 89.19 105 PRO A CA 1
ATOM 807 C C . PRO A 1 105 ? 2.829 -12.105 -1.266 1.00 89.19 105 PRO A C 1
ATOM 809 O O . PRO A 1 105 ? 2.412 -12.674 -2.282 1.00 89.19 105 PRO A O 1
ATOM 812 N N . TRP A 1 106 ? 3.743 -11.137 -1.306 1.00 83.81 106 TRP A N 1
ATOM 813 C CA . TRP A 1 106 ? 4.394 -10.763 -2.552 1.00 83.81 106 TRP A CA 1
ATOM 814 C C . TRP A 1 106 ? 5.235 -11.940 -3.048 1.00 83.81 106 TRP A C 1
ATOM 816 O O . TRP A 1 106 ? 6.169 -12.381 -2.385 1.00 83.81 106 TRP A O 1
ATOM 826 N N . ARG A 1 107 ? 4.874 -12.482 -4.210 1.00 73.69 107 ARG A N 1
ATOM 827 C CA . ARG A 1 107 ? 5.644 -13.515 -4.901 1.00 73.69 107 ARG A CA 1
ATOM 828 C C . ARG A 1 107 ? 5.718 -13.125 -6.365 1.00 73.69 107 ARG A C 1
ATOM 830 O O . ARG A 1 107 ? 4.704 -13.174 -7.067 1.00 73.69 107 ARG A O 1
ATOM 837 N N . THR A 1 108 ? 6.895 -12.728 -6.833 1.00 62.19 108 THR A N 1
ATOM 838 C CA . THR A 1 108 ? 7.132 -12.597 -8.268 1.00 62.19 108 THR A CA 1
ATOM 839 C C . THR A 1 108 ? 7.230 -14.004 -8.854 1.00 62.19 108 THR A C 1
ATOM 841 O O . THR A 1 108 ? 8.164 -14.752 -8.584 1.00 62.19 108 THR A O 1
ATOM 844 N N . LYS A 1 109 ? 6.226 -14.408 -9.641 1.00 55.19 109 LYS A N 1
ATOM 845 C CA . LYS A 1 109 ? 6.405 -15.511 -10.590 1.00 55.19 109 LYS A CA 1
ATOM 846 C C . LYS A 1 109 ? 7.195 -14.931 -11.759 1.00 55.19 109 LYS A C 1
ATOM 848 O O . LYS A 1 109 ? 6.596 -14.317 -12.635 1.00 55.19 109 LYS A O 1
ATOM 853 N N . TRP A 1 110 ? 8.519 -15.037 -11.747 1.00 52.12 110 TRP A N 1
ATOM 854 C CA . TRP A 1 110 ? 9.302 -14.688 -12.931 1.00 52.12 110 TRP A CA 1
ATOM 855 C C . TRP A 1 110 ? 9.346 -15.895 -13.870 1.00 52.12 110 TRP A C 1
ATOM 857 O O . TRP A 1 110 ? 9.698 -16.999 -13.457 1.00 52.12 110 TRP A O 1
ATOM 867 N N . THR A 1 111 ? 8.927 -15.681 -15.118 1.00 43.78 111 THR A N 1
ATOM 868 C CA . THR A 1 111 ? 9.230 -16.573 -16.244 1.00 43.78 111 THR A CA 1
ATOM 869 C C . THR A 1 111 ? 10.071 -15.735 -17.210 1.00 43.78 111 THR A C 1
ATOM 871 O O . THR A 1 111 ? 9.547 -14.726 -17.684 1.00 43.78 111 THR A O 1
ATOM 874 N N . PRO A 1 112 ? 11.349 -16.071 -17.477 1.00 53.00 112 PRO A N 1
ATOM 875 C CA . PRO A 1 112 ? 12.088 -17.264 -17.036 1.00 53.00 112 PRO A CA 1
ATOM 876 C C . PRO A 1 112 ? 12.358 -17.296 -15.515 1.00 53.00 112 PRO A C 1
ATOM 878 O O . PRO A 1 112 ? 12.278 -16.249 -14.874 1.00 53.00 112 PRO A O 1
ATOM 881 N N . PRO A 1 113 ? 12.647 -18.473 -14.921 1.00 47.69 113 PRO A N 1
ATOM 882 C CA . PRO A 1 113 ? 12.856 -18.622 -13.480 1.00 47.69 113 PRO A CA 1
ATOM 883 C C . PRO A 1 113 ? 14.066 -17.805 -13.008 1.00 47.69 113 PRO A C 1
ATOM 885 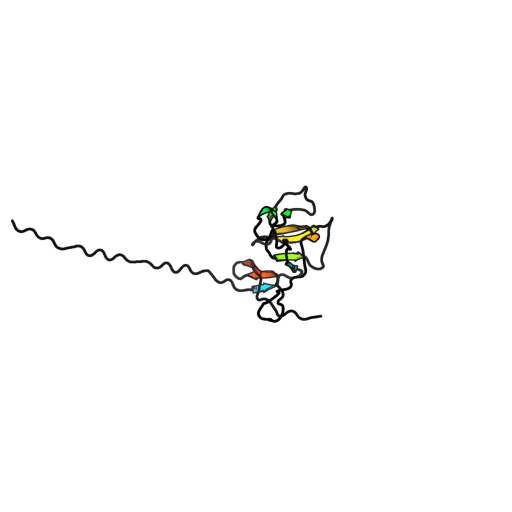O O . PRO A 1 113 ? 15.215 -18.187 -13.212 1.00 47.69 113 PRO A O 1
ATOM 888 N N . GLY A 1 114 ? 13.791 -16.663 -12.382 1.00 52.44 114 GLY A N 1
ATOM 889 C CA . GLY A 1 114 ? 14.747 -15.892 -11.591 1.00 52.44 114 GLY A CA 1
ATOM 890 C 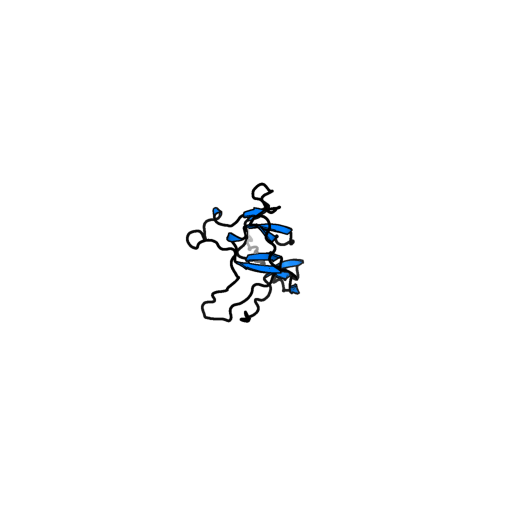C . GLY A 1 114 ? 14.523 -16.124 -10.093 1.00 52.44 114 GLY A C 1
ATOM 891 O O . GLY A 1 114 ? 13.497 -16.701 -9.714 1.00 52.44 114 GLY A O 1
ATOM 892 N N . PRO A 1 115 ? 15.445 -15.678 -9.219 1.00 52.28 115 PRO A N 1
ATOM 893 C CA . PRO A 1 115 ? 15.166 -15.654 -7.791 1.00 52.28 115 PRO A CA 1
ATOM 894 C C . PRO A 1 115 ? 13.882 -14.851 -7.567 1.00 52.28 115 PRO A C 1
ATOM 896 O O . PRO A 1 115 ? 13.753 -13.739 -8.088 1.00 52.28 115 PRO A O 1
ATOM 899 N N . ALA A 1 116 ? 12.927 -15.417 -6.818 1.00 58.53 116 ALA A N 1
ATOM 900 C CA . ALA A 1 116 ? 11.772 -14.655 -6.350 1.00 58.53 116 ALA A CA 1
ATOM 901 C C . ALA A 1 116 ? 12.296 -13.356 -5.735 1.00 58.53 116 ALA A C 1
ATOM 903 O O . ALA A 1 116 ? 13.380 -13.341 -5.167 1.00 58.53 116 ALA A O 1
ATOM 904 N N . SER A 1 117 ? 11.594 -12.253 -5.912 1.00 65.00 117 SER A N 1
ATOM 905 C CA . SER A 1 117 ? 12.101 -10.942 -5.538 1.00 65.00 117 SER A CA 1
ATOM 906 C C . SER A 1 117 ? 11.086 -10.240 -4.658 1.00 65.00 117 SER A C 1
ATOM 908 O O . SER A 1 117 ? 9.895 -10.175 -4.977 1.00 65.00 117 SER A O 1
ATOM 910 N N . GLU A 1 118 ? 11.547 -9.777 -3.500 1.00 71.69 118 GLU A N 1
ATOM 911 C CA . GLU A 1 118 ? 10.710 -9.020 -2.581 1.00 71.69 118 GLU A CA 1
ATOM 912 C C . GLU A 1 118 ? 10.589 -7.587 -3.079 1.00 71.69 118 GLU A C 1
ATOM 914 O O . GLU A 1 118 ? 11.571 -6.946 -3.452 1.00 71.69 118 GLU A O 1
ATOM 919 N N . CYS A 1 119 ? 9.364 -7.078 -3.081 1.00 80.69 119 CYS A N 1
ATOM 920 C CA . CYS A 1 119 ? 9.134 -5.652 -3.205 1.00 80.69 119 CYS A CA 1
ATOM 921 C C . CYS A 1 119 ? 9.479 -4.996 -1.859 1.00 80.69 119 CYS A C 1
ATOM 923 O O . CYS A 1 119 ? 8.975 -5.413 -0.814 1.00 80.69 119 CYS A O 1
ATOM 925 N N . ILE A 1 120 ? 10.344 -3.979 -1.886 1.00 88.50 120 ILE A N 1
ATOM 926 C CA . ILE A 1 120 ? 10.757 -3.229 -0.695 1.00 88.50 120 ILE A CA 1
ATOM 927 C C . ILE A 1 120 ? 10.232 -1.799 -0.824 1.00 88.50 120 ILE A C 1
ATOM 929 O O . ILE A 1 120 ? 10.695 -1.066 -1.709 1.00 88.50 120 ILE A O 1
ATOM 933 N N . PRO A 1 121 ? 9.288 -1.380 0.039 1.00 92.12 121 PRO A N 1
ATOM 934 C CA . PRO A 1 121 ? 8.849 0.009 0.090 1.00 92.12 121 PRO A CA 1
ATOM 935 C C . PRO A 1 121 ? 10.058 0.911 0.350 1.00 92.12 121 PRO A C 1
ATOM 937 O O . PRO A 1 121 ? 10.801 0.689 1.306 1.00 92.12 121 PRO A O 1
ATOM 940 N N . THR A 1 122 ? 10.296 1.889 -0.519 1.00 93.44 122 THR A N 1
ATOM 941 C CA . THR A 1 122 ? 11.533 2.682 -0.527 1.00 93.44 122 THR A CA 1
ATOM 942 C C . THR A 1 122 ? 11.221 4.160 -0.711 1.00 93.44 122 THR A C 1
ATOM 944 O O . THR A 1 122 ? 10.377 4.527 -1.524 1.00 93.44 122 THR A O 1
ATOM 947 N N . LEU A 1 123 ? 11.920 5.017 0.034 1.00 94.00 123 LEU A N 1
ATOM 948 C CA . LEU A 1 123 ? 11.991 6.444 -0.260 1.00 94.00 123 LEU A CA 1
ATOM 949 C C . LEU A 1 123 ? 12.916 6.654 -1.464 1.00 94.00 123 LEU A C 1
ATOM 951 O O . LEU A 1 123 ? 14.057 6.183 -1.463 1.00 94.00 123 LEU A O 1
ATOM 955 N N . MET A 1 124 ? 12.426 7.358 -2.475 1.00 92.75 124 MET A N 1
ATOM 956 C CA . MET A 1 124 ? 13.140 7.630 -3.719 1.00 92.75 124 MET A CA 1
ATOM 957 C C . MET A 1 124 ? 13.865 8.983 -3.657 1.00 92.75 124 MET A C 1
ATOM 959 O O . MET A 1 124 ? 13.591 9.816 -2.792 1.00 92.75 124 MET A O 1
ATOM 963 N N . SER A 1 125 ? 14.794 9.226 -4.587 1.00 93.38 125 SER A N 1
ATOM 964 C CA . SER A 1 125 ? 15.617 10.448 -4.620 1.00 93.38 125 SER A CA 1
ATOM 965 C C . SER A 1 125 ? 14.833 11.748 -4.831 1.00 93.38 125 SER A C 1
ATOM 967 O O . SER A 1 125 ? 15.335 12.821 -4.512 1.00 93.38 125 SER A O 1
ATOM 969 N N . ASN A 1 126 ? 13.593 11.663 -5.314 1.00 89.81 126 ASN A N 1
ATOM 970 C CA . ASN A 1 126 ? 12.660 12.786 -5.430 1.00 89.81 126 ASN A CA 1
ATOM 971 C C . ASN A 1 126 ? 11.794 13.007 -4.174 1.00 89.81 126 ASN A C 1
ATOM 973 O O . ASN A 1 126 ? 10.886 13.832 -4.197 1.00 89.81 126 ASN A O 1
ATOM 977 N N . GLY A 1 127 ? 12.033 12.257 -3.094 1.00 91.56 127 GLY A N 1
ATOM 978 C CA . GLY A 1 127 ? 11.251 12.331 -1.860 1.00 91.56 127 GLY A CA 1
ATOM 979 C C . GLY A 1 127 ? 9.900 11.611 -1.913 1.00 91.56 127 GLY A C 1
ATOM 980 O O . GLY A 1 127 ? 9.202 11.583 -0.902 1.00 91.56 127 GLY A O 1
ATOM 981 N N . MET A 1 128 ? 9.537 11.012 -3.050 1.00 93.12 128 MET A N 1
ATOM 982 C CA . MET A 1 128 ? 8.327 10.204 -3.190 1.00 93.12 128 MET A CA 1
ATOM 983 C C . MET A 1 128 ? 8.590 8.764 -2.755 1.00 93.12 128 MET A C 1
ATOM 985 O O . MET A 1 128 ? 9.728 8.284 -2.722 1.00 93.12 128 MET A O 1
ATOM 989 N N . ILE A 1 129 ? 7.520 8.056 -2.428 1.00 92.56 129 ILE A N 1
ATOM 990 C CA . ILE A 1 129 ? 7.573 6.638 -2.097 1.00 92.56 129 ILE A CA 1
ATOM 991 C C . ILE A 1 129 ? 7.464 5.809 -3.374 1.00 92.56 129 ILE A C 1
ATOM 993 O O . ILE A 1 129 ? 6.643 6.083 -4.243 1.00 92.56 129 ILE A O 1
ATOM 997 N N . GLY A 1 130 ? 8.279 4.763 -3.472 1.00 88.44 130 GLY A N 1
ATOM 998 C CA . GLY A 1 130 ? 8.265 3.830 -4.589 1.00 88.44 130 GLY A CA 1
ATOM 999 C C . GLY A 1 130 ? 8.692 2.422 -4.191 1.00 88.44 130 GLY A C 1
ATOM 1000 O O . GLY A 1 130 ? 8.783 2.070 -3.012 1.00 88.44 130 GLY A O 1
ATOM 1001 N N . ILE A 1 131 ? 8.953 1.604 -5.209 1.00 84.44 131 ILE A N 1
ATOM 1002 C CA . ILE A 1 131 ? 9.498 0.254 -5.057 1.00 84.44 131 ILE A CA 1
ATOM 1003 C C . ILE A 1 131 ? 11.002 0.336 -5.329 1.00 84.44 131 ILE A C 1
ATOM 1005 O O . ILE A 1 131 ? 11.414 0.755 -6.410 1.00 84.44 131 ILE A O 1
ATOM 1009 N N . GLY A 1 132 ? 11.817 -0.038 -4.342 1.00 75.19 132 GLY A N 1
ATOM 1010 C CA . GLY A 1 132 ? 13.269 -0.114 -4.502 1.00 75.19 132 GLY A CA 1
ATOM 1011 C C . GLY A 1 132 ? 13.705 -1.294 -5.372 1.00 75.19 132 GLY A C 1
ATOM 1012 O O . GLY A 1 132 ? 12.883 -2.066 -5.869 1.00 75.19 132 GLY A O 1
ATOM 1013 N N . ASN A 1 133 ? 15.019 -1.474 -5.526 1.00 63.81 133 ASN A N 1
ATOM 1014 C CA . ASN A 1 133 ? 15.554 -2.657 -6.201 1.00 63.81 133 ASN A CA 1
ATOM 1015 C C . ASN A 1 133 ? 15.054 -3.923 -5.496 1.00 63.81 133 ASN A C 1
ATOM 1017 O O . ASN A 1 133 ? 15.237 -4.082 -4.288 1.00 63.81 133 ASN A O 1
ATOM 1021 N N . ALA A 1 134 ? 14.418 -4.814 -6.253 1.00 57.44 134 ALA A N 1
ATOM 1022 C CA . ALA A 1 134 ? 13.874 -6.041 -5.705 1.00 57.44 134 ALA A CA 1
ATOM 1023 C C . ALA A 1 134 ? 15.031 -6.949 -5.246 1.00 57.44 134 ALA A C 1
ATOM 1025 O O . ALA A 1 134 ? 15.899 -7.304 -6.045 1.00 57.44 134 ALA A O 1
ATOM 1026 N N . ILE A 1 135 ? 15.075 -7.296 -3.957 1.00 52.59 135 ILE A N 1
ATOM 1027 C CA . ILE A 1 135 ? 16.121 -8.172 -3.405 1.00 52.59 135 ILE A CA 1
ATOM 1028 C C . ILE A 1 135 ? 15.707 -9.632 -3.637 1.00 52.59 135 ILE A C 1
ATOM 1030 O O . ILE A 1 135 ? 14.522 -9.945 -3.481 1.00 52.59 135 ILE A O 1
ATOM 1034 N N . PRO A 1 136 ? 16.641 -10.540 -3.984 1.00 50.62 136 PRO A N 1
ATOM 1035 C CA . PRO A 1 136 ? 16.379 -11.975 -4.004 1.00 50.62 136 PRO A CA 1
ATOM 1036 C C . PRO A 1 136 ? 15.746 -12.457 -2.686 1.00 50.62 136 PRO A C 1
ATOM 1038 O O . PRO A 1 136 ? 16.308 -12.275 -1.607 1.00 50.62 136 PRO A O 1
ATOM 1041 N N . TYR A 1 137 ? 14.581 -13.084 -2.794 1.00 43.62 137 TYR A N 1
ATOM 1042 C CA . TYR A 1 137 ? 13.809 -13.728 -1.740 1.00 43.62 137 TYR A CA 1
ATOM 1043 C C . TYR A 1 137 ? 14.665 -14.810 -1.093 1.00 43.62 137 TYR A C 1
ATOM 1045 O O . TYR A 1 137 ? 15.081 -15.770 -1.749 1.00 43.62 137 TYR A O 1
ATOM 1053 N N . LYS A 1 138 ? 14.934 -14.661 0.202 1.00 48.09 138 LYS A N 1
ATOM 1054 C CA . LYS A 1 138 ? 15.569 -15.707 0.999 1.00 48.09 138 LYS A CA 1
ATOM 1055 C C . LYS A 1 138 ? 14.456 -16.503 1.665 1.00 48.09 138 LYS A C 1
ATOM 1057 O O . LYS A 1 138 ? 13.723 -15.958 2.482 1.00 48.09 138 LYS A O 1
ATOM 1062 N N . HIS A 1 139 ? 14.333 -17.778 1.305 1.00 45.56 139 HIS A N 1
ATOM 1063 C CA . HIS A 1 139 ? 13.526 -18.722 2.071 1.00 45.56 139 HIS A CA 1
ATOM 1064 C C . HIS A 1 139 ? 14.083 -18.760 3.504 1.00 45.56 139 HIS A C 1
ATOM 1066 O O . HIS A 1 139 ? 15.213 -19.204 3.702 1.00 45.56 139 HIS A O 1
ATOM 1072 N N . GLN A 1 140 ? 13.330 -18.223 4.462 1.00 38.47 140 GLN A N 1
ATOM 1073 C CA . GLN A 1 140 ? 13.542 -18.422 5.895 1.00 38.47 140 GLN A CA 1
ATOM 1074 C C . GLN A 1 140 ? 12.433 -19.322 6.419 1.00 38.47 140 GLN A C 1
ATOM 1076 O O . GLN A 1 140 ? 11.272 -19.110 5.993 1.00 38.47 140 GLN A O 1
#

Sequence (140 aa):
MISLINPILAASFLVLQAGGAGSFTPVRPIEGYKCLRVHIPEERRFDPSAVPLVFAAPTEASKLIGHSGVAAFVKWPLNEVDGFVEIIWGDHGIKAWIHKDVLRPWRTKWTPPGPASECIPTLMSNGMIGIGNAIPYKHQ

Nearest PDB structures (foldseek):
  2evr-assembly1_A  TM=6.692E-01  e=1.828E-01  Nostoc punctiforme PCC 73102
  2hbw-assembly1_A  TM=5.623E-01  e=1.732E-01  Trichormus variabilis ATCC 29413
  8dgq-assembly2_B  TM=5.309E-01  e=1.653E+00  Homo sapiens
  7pw0-assembly1_A  TM=4.853E-01  e=6.330E+00  Gallus gallus
  2lj1-assembly1_A  TM=5.094E-01  e=6.679E+00  Homo sapiens

Solvent-accessible surface area (backbone atoms only — not comparable to full-atom values): 8525 Å² total; per-residue (Å²): 142,83,88,88,81,81,83,83,83,78,79,80,80,81,80,80,77,78,80,74,78,79,81,72,48,68,70,45,73,46,85,57,47,42,41,29,25,46,63,54,59,78,96,36,68,85,43,78,84,55,47,53,62,25,18,61,40,64,43,89,88,37,58,76,74,49,66,53,58,68,57,40,35,29,44,47,78,81,55,73,44,88,63,14,30,47,27,50,42,70,50,86,54,42,74,28,18,33,57,47,87,42,52,39,82,54,70,52,84,49,84,73,86,57,74,39,37,38,60,38,41,12,37,27,70,82,71,34,54,44,74,32,82,59,48,70,58,74,93,124

Radius of gyration: 23.9 Å; Cα contacts (8 Å, |Δi|>4): 251; chains: 1; bounding box: 36×64×79 Å

Mean predicted aligned error: 10.33 Å

pLDDT: mean 81.91, std 18.67, range [38.47, 98.69]